Protein AF-A0A7H4MQZ1-F1 (afdb_monomer_lite)

Foldseek 3Di:
DQEAAQCLVVCCVPPVDAAEAAPSDNYDPHNNYDYDHDDDDPDDDPVDDDDDDD

Secondary structure (DSSP, 8-state):
--EE-TTHHHHHHHHS--EEE-S--SS-SSTTEEE--SPPPS---TT-------

Radius of gyration: 11.35 Å; chains: 1; bounding box: 22×22×29 Å

InterPro domains:
  IPR004716 Phosphotransferase system, glucitol/sorbitol-specific IIA component [PF03829] (2-48)
  IPR004716 Phosphotransferase system, glucitol/sorbitol-specific IIA component [PTHR40398] (2-53)
  IPR036665 Phosphotransferase system, glucitol/sorbitol-specific IIA component superfamily [G3DSA:2.40.33.40] (1-54)
  IPR036665 Phosphotransferase system,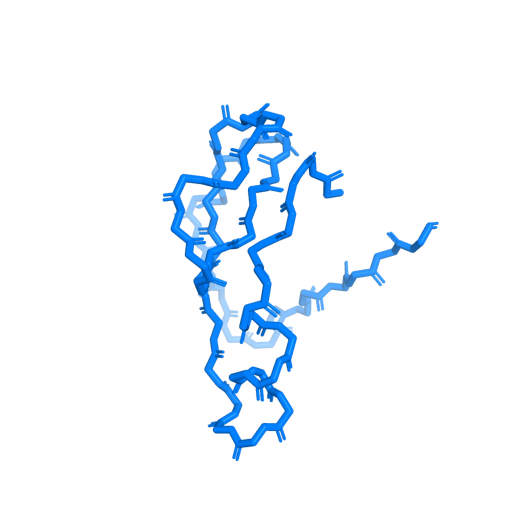 glucitol/sorbitol-specific IIA component superfamily [SSF141530] (2-52)

Sequence (54 aa):
MTAVGEVAEQNLRELGHITLRFDGHREAEFPGTVHVAGPVPDAIATGCVLKFVA

Organism: Klebsiella variicola (NCBI:txid244366)

Structure (mmCIF, N/CA/C/O backbone):
data_AF-A0A7H4MQZ1-F1
#
_entry.id   AF-A0A7H4MQZ1-F1
#
loop_
_atom_site.group_PDB
_atom_site.id
_atom_site.type_symbol
_atom_site.label_atom_id
_atom_site.label_alt_id
_atom_site.label_comp_id
_atom_site.label_asym_id
_atom_site.label_entity_id
_atom_site.label_seq_id
_atom_site.pdbx_PDB_ins_code
_atom_site.Cartn_x
_atom_site.Cartn_y
_atom_site.Cartn_z
_atom_site.occupancy
_atom_site.B_iso_or_equiv
_atom_site.auth_se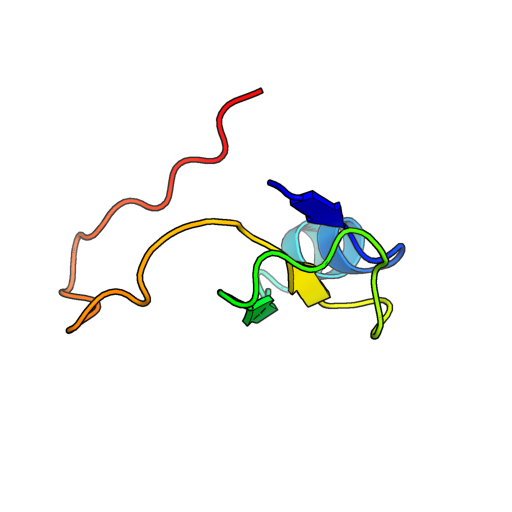q_id
_atom_site.auth_comp_id
_atom_site.auth_asym_id
_atom_site.auth_atom_id
_atom_site.pdbx_PDB_model_num
ATOM 1 N N . MET A 1 1 ? -0.027 -9.680 5.021 1.00 77.69 1 MET A N 1
ATOM 2 C CA . MET A 1 1 ? 0.400 -8.466 5.757 1.00 77.69 1 MET A CA 1
ATOM 3 C C . MET A 1 1 ? 1.212 -8.901 6.963 1.00 77.69 1 MET A C 1
ATOM 5 O O . MET A 1 1 ? 0.909 -9.964 7.492 1.00 77.69 1 MET A O 1
ATOM 9 N N . THR A 1 2 ? 2.248 -8.154 7.351 1.00 79.25 2 THR A N 1
ATOM 10 C CA . THR A 1 2 ? 3.089 -8.483 8.521 1.00 79.25 2 THR A CA 1
ATOM 11 C C . THR A 1 2 ? 2.863 -7.555 9.708 1.00 79.25 2 THR A C 1
ATOM 13 O O . THR A 1 2 ? 2.956 -8.027 10.834 1.00 79.25 2 THR A O 1
ATOM 16 N N . ALA A 1 3 ? 2.519 -6.285 9.476 1.00 79.44 3 ALA A N 1
ATOM 17 C CA . ALA A 1 3 ? 2.091 -5.350 10.516 1.00 79.44 3 ALA A CA 1
ATOM 18 C C . ALA A 1 3 ? 1.178 -4.269 9.922 1.00 79.44 3 ALA A C 1
ATOM 20 O O . ALA A 1 3 ? 1.323 -3.913 8.752 1.00 79.44 3 ALA A O 1
ATOM 21 N N . VAL A 1 4 ? 0.258 -3.734 10.723 1.00 81.38 4 VAL A N 1
ATOM 22 C CA . VAL A 1 4 ? -0.660 -2.654 10.332 1.00 81.38 4 VAL A CA 1
ATOM 23 C C . VAL A 1 4 ? -0.546 -1.544 11.371 1.00 81.38 4 VAL A C 1
ATOM 25 O O . VAL A 1 4 ? -0.717 -1.804 12.560 1.00 81.38 4 VAL A O 1
ATOM 28 N N . GLY A 1 5 ? -0.216 -0.329 10.935 1.00 81.81 5 GLY A N 1
ATOM 29 C CA . GLY A 1 5 ? -0.234 0.848 11.797 1.00 81.81 5 GLY A CA 1
ATOM 30 C C . GLY A 1 5 ? -1.658 1.241 12.196 1.00 81.81 5 GLY A C 1
ATOM 31 O O . GLY A 1 5 ? -2.596 1.070 11.421 1.00 81.81 5 GLY A O 1
ATOM 32 N N . GLU A 1 6 ? -1.806 1.783 13.404 1.00 80.38 6 GLU A N 1
ATOM 33 C CA . GLU A 1 6 ? -3.107 2.031 14.044 1.00 80.38 6 GLU A CA 1
ATOM 34 C C . GLU A 1 6 ? -4.047 2.943 13.229 1.00 80.38 6 GLU A C 1
ATOM 36 O O . GLU A 1 6 ? -5.228 2.629 13.097 1.00 80.38 6 GLU A O 1
ATOM 41 N N . VAL A 1 7 ? -3.520 3.977 12.560 1.00 83.50 7 VAL A N 1
ATOM 42 C CA . VAL A 1 7 ? -4.326 4.897 11.730 1.00 83.50 7 VAL A CA 1
ATOM 43 C C . VAL A 1 7 ? -4.351 4.518 10.247 1.00 83.50 7 VAL A C 1
ATOM 45 O O . VAL A 1 7 ? -4.989 5.204 9.449 1.00 83.50 7 VAL A O 1
ATOM 48 N N . ALA A 1 8 ? -3.655 3.457 9.826 1.00 81.31 8 ALA A N 1
ATOM 49 C CA . ALA A 1 8 ? -3.548 3.098 8.410 1.00 81.31 8 ALA A CA 1
ATOM 50 C C . ALA A 1 8 ? -4.915 2.735 7.803 1.00 81.31 8 ALA A C 1
ATOM 52 O O . ALA A 1 8 ? -5.229 3.152 6.687 1.00 81.31 8 ALA A O 1
ATOM 53 N N . GLU A 1 9 ? -5.747 2.006 8.550 1.00 80.81 9 GLU A N 1
ATOM 54 C CA . GLU A 1 9 ? -7.110 1.665 8.131 1.00 80.81 9 GLU A CA 1
ATOM 55 C C . GLU A 1 9 ? -8.010 2.907 8.075 1.00 80.81 9 GLU A C 1
ATOM 57 O O . GLU A 1 9 ? -8.756 3.092 7.111 1.00 80.81 9 GLU A O 1
ATOM 62 N N . GLN A 1 10 ? -7.899 3.793 9.068 1.00 82.44 10 GLN A N 1
ATOM 63 C CA . GLN A 1 10 ? -8.678 5.027 9.116 1.00 82.44 10 GLN A CA 1
ATOM 64 C C . GLN A 1 10 ? -8.325 5.961 7.953 1.00 82.44 10 GLN A C 1
ATOM 66 O O . GLN A 1 10 ? -9.221 6.434 7.257 1.00 82.44 10 GLN A O 1
ATOM 71 N N . ASN A 1 11 ? -7.035 6.136 7.659 1.00 81.50 11 ASN A N 1
ATOM 72 C CA . ASN A 1 11 ? -6.568 6.921 6.515 1.00 81.50 11 ASN A CA 1
ATOM 73 C C . ASN A 1 11 ? -7.059 6.351 5.180 1.00 81.50 11 ASN A C 1
ATOM 75 O O . ASN A 1 11 ? -7.493 7.108 4.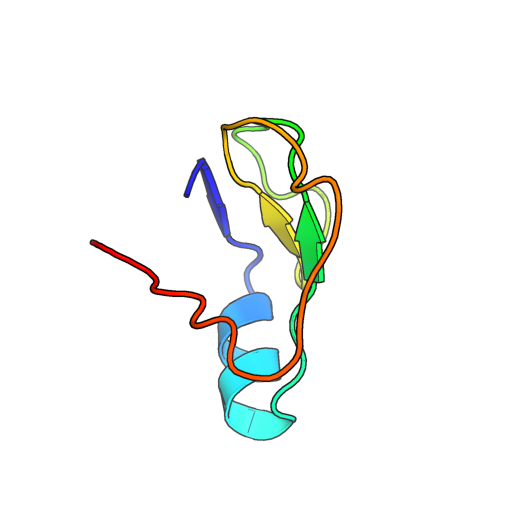308 1.00 81.50 11 ASN A O 1
ATOM 79 N N . LEU A 1 12 ? -7.039 5.024 5.019 1.00 82.25 12 LEU A N 1
ATOM 80 C CA . LEU A 1 12 ? -7.560 4.387 3.813 1.00 82.25 12 LEU A CA 1
ATOM 81 C C . LEU A 1 12 ? -9.070 4.618 3.675 1.00 82.25 12 LEU A C 1
ATOM 83 O O . LEU A 1 12 ? -9.548 4.901 2.578 1.00 82.25 12 LEU A O 1
ATOM 87 N N . ARG A 1 13 ? -9.817 4.528 4.778 1.00 82.44 13 ARG A N 1
ATOM 88 C CA . ARG A 1 13 ? -11.272 4.704 4.786 1.00 82.44 13 ARG A CA 1
ATOM 89 C C . ARG A 1 13 ? -11.701 6.152 4.548 1.00 82.44 13 ARG A C 1
ATOM 91 O O . ARG A 1 13 ? -12.677 6.374 3.838 1.00 82.44 13 ARG A O 1
ATOM 98 N N . GLU A 1 14 ? -11.020 7.112 5.165 1.00 88.25 14 GLU A N 1
ATOM 99 C CA . GLU A 1 14 ? -11.421 8.524 5.152 1.00 88.25 14 GLU A CA 1
ATOM 100 C C . GLU A 1 14 ? -10.839 9.293 3.965 1.00 88.25 14 GLU A C 1
ATOM 102 O O . GLU A 1 14 ? -11.527 10.121 3.371 1.00 88.25 14 GLU A O 1
ATOM 107 N N . LEU A 1 15 ? -9.584 9.013 3.606 1.00 84.50 15 LEU A N 1
ATOM 108 C CA . LEU A 1 15 ? -8.845 9.776 2.600 1.00 84.50 15 LEU A CA 1
ATOM 109 C C . LEU A 1 15 ? -8.574 8.977 1.320 1.00 84.50 15 LEU A C 1
ATOM 111 O O . LEU A 1 15 ? -8.183 9.560 0.312 1.00 84.50 15 LEU A O 1
ATOM 115 N N . GLY A 1 16 ? -8.733 7.648 1.346 1.00 81.00 16 GLY A N 1
ATOM 116 C CA . GLY A 1 16 ? -8.314 6.785 0.238 1.00 81.00 16 GLY A CA 1
ATOM 117 C C . GLY A 1 16 ? -6.792 6.685 0.090 1.00 81.00 16 GLY A C 1
ATOM 118 O O . GLY A 1 16 ? -6.302 6.262 -0.958 1.00 81.00 16 GLY A O 1
ATOM 119 N N . HIS A 1 17 ? -6.034 7.078 1.117 1.00 82.81 17 HIS A N 1
ATOM 120 C CA . HIS A 1 17 ? -4.573 7.083 1.106 1.00 82.81 17 HIS A CA 1
ATOM 121 C C . HIS A 1 17 ? -4.004 5.984 2.002 1.00 82.81 17 HIS A C 1
ATOM 123 O O . HIS A 1 17 ? -4.461 5.775 3.123 1.00 82.81 17 HIS A O 1
ATOM 129 N N . ILE A 1 18 ? -2.966 5.303 1.515 1.00 83.06 18 ILE A N 1
ATOM 130 C CA . ILE A 1 18 ? -2.254 4.260 2.254 1.00 83.06 18 ILE A CA 1
ATOM 131 C C . ILE A 1 18 ? -0.783 4.214 1.842 1.00 83.06 18 ILE A C 1
ATOM 133 O O . ILE A 1 18 ? -0.450 4.420 0.674 1.00 83.06 18 ILE A O 1
ATOM 137 N N . THR A 1 19 ? 0.086 3.887 2.799 1.00 86.31 19 THR A N 1
ATOM 138 C CA . THR A 1 19 ? 1.503 3.597 2.561 1.00 86.31 19 THR A CA 1
ATOM 139 C C . THR A 1 19 ? 1.759 2.111 2.789 1.00 86.31 19 THR A C 1
ATOM 141 O O . THR A 1 19 ? 1.520 1.592 3.880 1.00 86.31 19 THR A O 1
ATOM 144 N N . LEU A 1 20 ? 2.267 1.427 1.763 1.00 85.06 20 LEU A N 1
ATOM 145 C CA . LEU A 1 20 ? 2.677 0.023 1.825 1.00 85.06 20 LEU A CA 1
ATOM 146 C C . LEU A 1 20 ? 4.204 -0.060 1.839 1.00 85.06 20 LEU A C 1
ATOM 148 O O . LEU A 1 20 ? 4.856 0.487 0.947 1.00 85.06 20 LEU A O 1
ATOM 152 N N . ARG A 1 21 ? 4.776 -0.766 2.817 1.00 87.00 21 ARG A N 1
ATOM 153 C CA . ARG A 1 21 ? 6.223 -0.976 2.932 1.00 87.00 21 ARG A CA 1
ATOM 154 C C . ARG A 1 21 ? 6.564 -2.459 2.825 1.00 87.00 21 ARG A C 1
ATOM 156 O O . ARG A 1 21 ? 6.120 -3.269 3.632 1.00 87.00 21 ARG A O 1
ATOM 163 N N . PHE A 1 22 ? 7.365 -2.807 1.824 1.00 85.38 22 PHE A N 1
ATOM 164 C CA . PHE A 1 22 ? 7.796 -4.179 1.531 1.00 85.38 22 PHE A CA 1
ATOM 165 C C . PHE A 1 22 ? 9.117 -4.499 2.239 1.00 85.38 22 PHE A C 1
ATOM 167 O O . PHE A 1 22 ? 10.139 -4.735 1.603 1.00 85.38 22 PHE A O 1
ATOM 174 N N . ASP A 1 23 ? 9.117 -4.437 3.567 1.00 85.88 23 ASP A N 1
ATOM 175 C CA . ASP A 1 23 ? 10.295 -4.719 4.399 1.00 85.88 23 ASP A CA 1
ATOM 176 C C . ASP A 1 23 ? 10.143 -5.984 5.259 1.00 85.88 23 ASP A C 1
ATOM 178 O O . ASP A 1 23 ? 11.097 -6.412 5.906 1.00 85.88 23 ASP A O 1
ATOM 182 N N . GLY A 1 24 ? 8.953 -6.595 5.275 1.00 81.62 24 GLY A N 1
ATOM 183 C CA . GLY A 1 24 ? 8.648 -7.761 6.101 1.00 81.62 24 GLY A CA 1
ATOM 184 C C . GLY A 1 24 ? 8.684 -7.500 7.611 1.00 81.62 24 GLY A C 1
ATOM 185 O O . GLY A 1 24 ? 8.687 -8.466 8.380 1.00 81.62 24 GLY A O 1
ATOM 186 N N . HIS A 1 25 ? 8.708 -6.239 8.054 1.00 84.69 25 HIS A N 1
ATOM 187 C CA . HIS A 1 25 ? 8.760 -5.918 9.476 1.00 84.69 25 HIS A CA 1
ATOM 188 C C . HIS A 1 25 ? 7.464 -6.350 10.178 1.00 84.69 25 HIS A C 1
ATOM 190 O O . HIS A 1 25 ? 6.374 -6.303 9.598 1.00 84.69 25 HIS A O 1
ATOM 196 N N . ARG A 1 26 ? 7.584 -6.822 11.423 1.00 78.38 26 ARG A N 1
ATOM 197 C CA . ARG A 1 26 ? 6.451 -7.333 12.222 1.00 78.38 26 ARG A CA 1
ATOM 198 C C . ARG A 1 26 ? 5.875 -6.309 13.191 1.00 78.38 2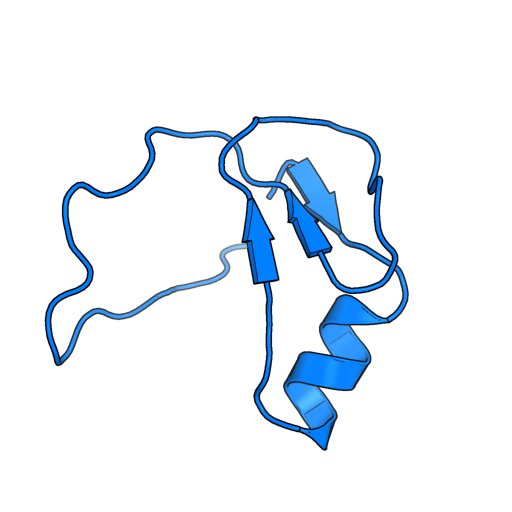6 ARG A C 1
ATOM 200 O O . ARG A 1 26 ? 4.803 -6.530 13.738 1.00 78.38 26 ARG A O 1
ATOM 207 N N . GLU A 1 27 ? 6.568 -5.196 13.371 1.00 76.56 27 GLU A N 1
ATOM 208 C CA . GLU A 1 27 ? 6.084 -4.059 14.141 1.00 76.56 27 GLU A CA 1
ATOM 209 C C . GLU A 1 27 ? 5.826 -2.893 13.202 1.00 76.56 27 GLU A C 1
ATOM 211 O O . GLU A 1 27 ? 6.640 -2.606 12.319 1.00 76.56 27 GLU A O 1
ATOM 216 N N . ALA A 1 28 ? 4.683 -2.240 13.397 1.00 75.62 28 ALA A N 1
ATOM 217 C CA . ALA A 1 28 ? 4.348 -1.029 12.677 1.00 75.62 28 ALA A CA 1
ATOM 218 C C . ALA A 1 28 ? 5.223 0.116 13.199 1.00 75.62 28 ALA A C 1
ATOM 220 O O . ALA A 1 28 ? 5.042 0.578 14.322 1.00 75.62 28 ALA A O 1
ATOM 221 N N . GLU A 1 29 ? 6.177 0.559 12.381 1.00 75.56 29 GLU A N 1
ATOM 222 C CA . GLU A 1 29 ? 7.082 1.661 12.739 1.00 75.56 29 GLU A CA 1
ATOM 223 C C . GLU A 1 29 ? 6.357 3.015 12.690 1.00 75.56 29 GLU A C 1
ATOM 225 O O . GLU A 1 29 ? 6.623 3.911 13.488 1.00 75.56 29 GLU A O 1
ATOM 230 N N . PHE A 1 30 ? 5.394 3.145 11.773 1.00 78.38 30 PHE A N 1
ATOM 231 C CA . PHE A 1 30 ? 4.600 4.354 11.593 1.00 78.38 30 PHE A CA 1
ATOM 232 C C . PHE A 1 30 ? 3.108 4.034 11.658 1.00 78.38 30 PHE A C 1
ATOM 234 O O . PHE A 1 30 ? 2.659 3.072 11.027 1.00 78.38 30 PHE A O 1
ATOM 241 N N . PRO A 1 31 ? 2.303 4.877 12.327 1.00 76.25 31 PRO A N 1
ATOM 242 C CA . PRO A 1 31 ? 0.894 4.584 12.560 1.00 76.25 31 PRO A CA 1
ATOM 243 C C . PRO A 1 31 ? 0.080 4.545 11.255 1.00 76.25 31 PRO A C 1
ATOM 245 O O . PRO A 1 31 ? -0.950 3.891 11.210 1.00 76.25 31 PRO A O 1
ATOM 248 N N . GLY A 1 32 ? 0.542 5.180 10.171 1.00 81.81 32 GLY A N 1
ATOM 249 C CA . GLY A 1 32 ? -0.114 5.149 8.854 1.00 81.81 32 GLY A CA 1
ATOM 250 C C . GLY A 1 32 ? 0.455 4.139 7.849 1.00 81.81 32 GLY A C 1
ATOM 251 O O . GLY A 1 32 ? 0.078 4.191 6.679 1.00 81.81 32 GLY A O 1
ATOM 252 N N . THR A 1 33 ? 1.393 3.274 8.250 1.00 84.75 33 THR A N 1
ATOM 253 C CA . THR A 1 33 ? 2.080 2.347 7.331 1.00 84.75 33 THR A CA 1
ATOM 254 C C . THR A 1 33 ? 1.633 0.909 7.548 1.00 84.75 33 THR A C 1
ATOM 256 O O . THR A 1 33 ? 1.478 0.449 8.679 1.00 84.75 33 THR A O 1
ATOM 259 N N . VAL A 1 34 ? 1.469 0.176 6.451 1.00 85.38 34 VAL A N 1
ATOM 260 C CA . VAL A 1 34 ? 1.271 -1.274 6.469 1.00 85.38 34 VAL A CA 1
ATOM 261 C C . VAL A 1 34 ? 2.542 -1.945 5.976 1.00 85.38 34 VAL A C 1
ATOM 263 O O . VAL A 1 34 ? 2.996 -1.701 4.856 1.00 85.38 34 VAL A O 1
ATOM 266 N N . HIS A 1 35 ? 3.100 -2.812 6.813 1.00 86.94 35 HIS A N 1
ATOM 267 C CA . HIS A 1 35 ? 4.249 -3.630 6.463 1.00 86.94 35 HIS A CA 1
ATOM 268 C C . HIS A 1 35 ? 3.765 -4.923 5.804 1.00 86.94 35 HIS A C 1
ATOM 270 O O . HIS A 1 35 ? 2.818 -5.583 6.260 1.00 86.94 35 HIS A O 1
ATOM 276 N N . VAL A 1 36 ? 4.406 -5.284 4.699 1.00 85.75 36 VAL A N 1
ATOM 277 C CA . VAL A 1 36 ? 4.120 -6.498 3.940 1.00 85.75 36 VAL A CA 1
ATOM 278 C C . VAL A 1 36 ? 5.407 -7.280 3.707 1.00 85.75 36 VAL A C 1
ATOM 280 O O . VAL A 1 36 ? 6.468 -6.715 3.457 1.00 85.75 36 VAL A O 1
ATOM 283 N N . ALA A 1 37 ? 5.307 -8.605 3.791 1.00 82.00 37 ALA A N 1
ATOM 284 C CA . ALA A 1 37 ? 6.366 -9.503 3.360 1.00 82.00 37 ALA A CA 1
ATOM 285 C C . ALA A 1 37 ? 6.210 -9.798 1.869 1.00 82.00 37 ALA A C 1
ATOM 287 O O . ALA A 1 37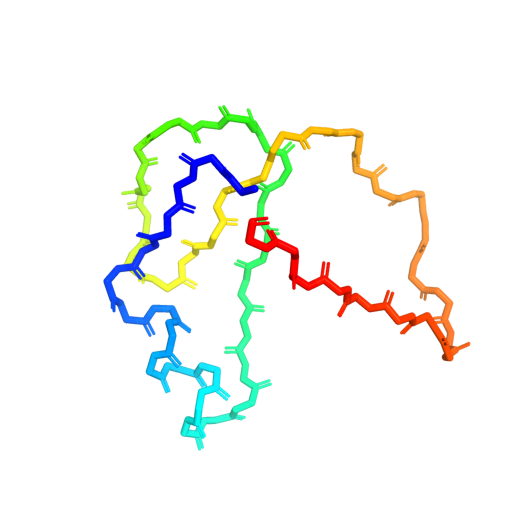 ? 5.098 -10.044 1.397 1.00 82.00 37 ALA A O 1
ATOM 288 N N . GLY A 1 38 ? 7.329 -9.817 1.154 1.00 81.25 38 GLY A N 1
ATOM 289 C CA . GLY A 1 38 ? 7.378 -10.129 -0.269 1.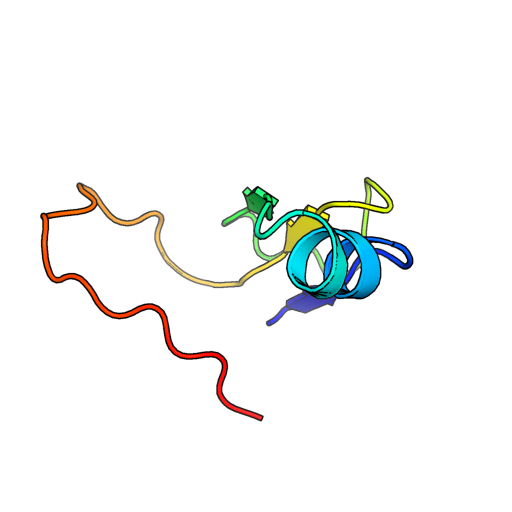00 81.25 38 GLY A CA 1
ATOM 290 C C . GLY A 1 38 ? 8.298 -9.179 -1.032 1.00 81.25 38 GLY A C 1
ATOM 291 O O . GLY A 1 38 ? 8.772 -8.194 -0.466 1.00 81.25 38 GLY A O 1
ATOM 292 N N . PRO A 1 39 ? 8.573 -9.483 -2.308 1.00 80.44 39 PRO A N 1
ATOM 293 C CA . PRO A 1 39 ? 9.359 -8.606 -3.162 1.00 80.44 39 PRO A CA 1
ATOM 294 C C . PRO A 1 39 ? 8.614 -7.291 -3.425 1.00 80.44 39 PRO A C 1
ATOM 296 O O . PRO A 1 39 ? 7.390 -7.279 -3.580 1.00 80.44 39 PRO A O 1
ATOM 299 N N . VAL A 1 40 ? 9.368 -6.192 -3.503 1.00 83.88 40 VAL A N 1
ATOM 300 C CA . VAL A 1 40 ? 8.861 -4.918 -4.026 1.00 83.88 40 VAL A CA 1
ATOM 301 C C . VAL A 1 40 ? 8.467 -5.149 -5.491 1.00 83.88 40 VAL A C 1
ATOM 303 O O . VAL A 1 40 ? 9.276 -5.701 -6.237 1.00 83.88 40 VAL A O 1
ATOM 306 N N . PRO A 1 41 ? 7.258 -4.762 -5.927 1.00 81.88 41 PRO A N 1
ATOM 307 C CA . PRO A 1 41 ? 6.890 -4.850 -7.334 1.00 81.88 41 PRO A CA 1
ATOM 308 C C . PRO A 1 41 ? 7.788 -3.935 -8.174 1.00 81.88 41 PRO A C 1
ATOM 310 O O . PRO A 1 41 ? 7.958 -2.768 -7.826 1.00 81.88 41 PRO A O 1
ATOM 313 N N . ASP A 1 42 ? 8.296 -4.427 -9.305 1.00 83.44 42 ASP A N 1
ATOM 314 C CA . ASP A 1 42 ? 9.149 -3.628 -10.202 1.00 83.44 42 ASP A CA 1
ATOM 315 C C . ASP A 1 42 ? 8.412 -2.408 -10.786 1.00 83.44 42 ASP A C 1
ATOM 317 O O . ASP A 1 42 ? 9.014 -1.367 -11.045 1.00 83.44 42 ASP A O 1
ATOM 321 N N . ALA A 1 43 ? 7.094 -2.522 -10.986 1.00 82.06 43 ALA A N 1
ATOM 322 C CA . ALA A 1 43 ? 6.234 -1.429 -11.421 1.00 82.06 43 ALA A CA 1
ATOM 323 C C . ALA A 1 43 ? 4.776 -1.644 -10.984 1.00 82.06 43 ALA A C 1
ATOM 325 O O . ALA A 1 43 ? 4.290 -2.773 -10.898 1.00 82.06 43 ALA A O 1
ATOM 326 N N . ILE A 1 44 ? 4.050 -0.541 -10.781 1.00 83.88 44 ILE A N 1
ATOM 327 C CA . ILE A 1 44 ? 2.591 -0.536 -10.628 1.00 83.88 44 ILE A CA 1
ATOM 328 C C . ILE A 1 44 ? 1.990 -0.044 -11.948 1.00 83.88 44 ILE A C 1
ATOM 330 O O . ILE A 1 44 ? 2.025 1.147 -12.251 1.00 83.88 44 ILE A O 1
ATOM 334 N N . ALA A 1 45 ? 1.456 -0.963 -12.752 1.00 86.88 45 ALA A N 1
ATOM 335 C CA . ALA A 1 45 ? 0.766 -0.616 -13.992 1.00 86.88 45 ALA A CA 1
ATOM 336 C C . ALA A 1 45 ? -0.681 -0.167 -13.728 1.00 86.88 45 ALA A C 1
ATOM 338 O O . ALA A 1 45 ? -1.322 -0.591 -12.762 1.00 86.88 45 ALA A O 1
ATOM 339 N N . THR A 1 46 ? -1.231 0.662 -14.615 1.00 87.94 46 THR A N 1
ATOM 340 C CA . THR A 1 46 ? -2.652 1.031 -14.569 1.00 87.94 46 THR A CA 1
ATOM 341 C C . THR A 1 46 ? -3.525 -0.220 -14.707 1.00 87.94 46 THR A C 1
ATOM 343 O O . THR A 1 46 ? -3.268 -1.069 -15.557 1.00 87.94 46 THR A O 1
ATOM 346 N N . GLY A 1 47 ? -4.551 -0.347 -13.861 1.00 87.88 47 GLY A N 1
ATOM 347 C CA . GLY A 1 47 ? -5.391 -1.550 -13.793 1.00 87.88 47 GLY A CA 1
ATOM 348 C C . GLY A 1 47 ? -4.842 -2.655 -12.884 1.00 87.88 47 GLY A C 1
ATOM 349 O O . GLY A 1 47 ? -5.501 -3.679 -12.715 1.00 87.88 47 GLY A O 1
ATOM 350 N N . CYS A 1 48 ? -3.675 -2.456 -12.262 1.00 82.94 48 CYS A N 1
ATOM 351 C CA . CYS A 1 48 ? -3.193 -3.335 -11.202 1.00 82.94 48 CYS A CA 1
ATOM 352 C C . CYS A 1 48 ? -4.181 -3.343 -10.026 1.00 82.94 48 CYS A C 1
ATOM 354 O O . CYS A 1 48 ? -4.615 -2.290 -9.555 1.00 82.94 48 CYS A O 1
ATOM 356 N N . VAL A 1 49 ? -4.527 -4.539 -9.547 1.00 81.88 49 VAL A N 1
ATOM 357 C CA . VAL A 1 49 ? -5.426 -4.728 -8.407 1.00 81.88 49 VAL A CA 1
ATOM 358 C C . VAL A 1 49 ? -4.608 -5.175 -7.205 1.00 81.88 49 VAL A C 1
ATOM 360 O O . VAL A 1 49 ? -4.073 -6.282 -7.180 1.00 81.88 49 VAL A O 1
ATOM 363 N N . LEU A 1 50 ? -4.553 -4.326 -6.183 1.00 76.06 50 LEU A N 1
ATOM 364 C CA . LEU A 1 50 ? -4.024 -4.686 -4.872 1.00 76.06 50 LEU A CA 1
ATOM 365 C C . LEU A 1 50 ? -5.147 -5.294 -4.034 1.00 76.06 50 LEU A C 1
ATOM 367 O O . LEU A 1 50 ? -6.117 -4.619 -3.693 1.00 76.06 50 LEU A O 1
ATOM 371 N N . LYS A 1 51 ? -5.018 -6.583 -3.712 1.00 72.88 51 LYS A N 1
ATOM 372 C CA . LYS A 1 51 ? -5.985 -7.306 -2.885 1.00 72.88 51 LYS A CA 1
ATOM 373 C C . LYS A 1 51 ? -5.387 -7.599 -1.515 1.00 72.88 51 LYS A C 1
ATOM 375 O O . LYS A 1 51 ? -4.402 -8.323 -1.404 1.00 72.88 51 LYS A O 1
ATOM 380 N N . PHE A 1 52 ? -6.034 -7.091 -0.475 1.00 69.06 52 PHE A N 1
ATOM 381 C CA . PHE A 1 52 ? -5.779 -7.524 0.891 1.00 69.06 52 PHE A CA 1
ATOM 382 C C . PHE A 1 52 ? -6.523 -8.844 1.115 1.00 69.06 52 PHE A C 1
ATOM 384 O O . PHE A 1 52 ? -7.745 -8.902 0.987 1.00 69.06 52 PHE A O 1
ATOM 391 N N . VAL A 1 53 ? -5.779 -9.919 1.368 1.00 65.25 53 VAL A N 1
ATOM 392 C CA . VAL A 1 53 ? -6.335 -11.230 1.724 1.00 65.25 53 VAL A CA 1
ATOM 393 C C . VAL A 1 53 ? -6.120 -11.463 3.216 1.00 65.25 53 VAL A C 1
ATOM 395 O O . VAL A 1 53 ? -5.021 -11.210 3.718 1.00 65.25 53 VAL A O 1
ATOM 398 N N . ALA A 1 54 ? -7.200 -11.852 3.896 1.00 53.09 54 ALA A N 1
ATOM 399 C CA . ALA A 1 54 ? -7.212 -12.250 5.301 1.00 53.09 54 ALA A CA 1
ATOM 400 C C . ALA A 1 54 ? -6.638 -13.660 5.469 1.00 53.09 54 ALA A C 1
ATOM 402 O O . ALA A 1 54 ? -6.892 -14.497 4.570 1.00 53.09 54 ALA A O 1
#

pLDDT: mean 81.07, std 5.88, range [53.09, 88.25]